Protein AF-A0A5B7V8S0-F1 (afdb_monomer_lite)

Structure (mmCIF, N/CA/C/O backbone):
data_AF-A0A5B7V8S0-F1
#
_entry.id   AF-A0A5B7V8S0-F1
#
loop_
_atom_site.group_PDB
_atom_site.id
_atom_site.type_symbol
_atom_site.label_atom_id
_atom_site.label_alt_id
_atom_site.label_comp_id
_atom_site.label_asym_id
_atom_site.label_entity_id
_atom_site.label_seq_id
_atom_site.pdbx_PDB_ins_code
_atom_site.Cartn_x
_atom_site.Cartn_y
_atom_site.Cartn_z
_atom_site.occupancy
_atom_site.B_iso_or_equiv
_atom_site.auth_seq_id
_atom_site.auth_comp_id
_atom_site.auth_asym_id
_atom_site.auth_atom_id
_atom_site.pdbx_PDB_model_num
ATOM 1 N N . MET A 1 1 ? 22.750 11.771 -12.618 1.00 36.94 1 MET A N 1
ATOM 2 C CA . MET A 1 1 ? 22.056 11.708 -11.315 1.00 36.94 1 MET A CA 1
ATOM 3 C C . MET A 1 1 ? 21.042 10.584 -11.388 1.00 36.94 1 MET A C 1
ATOM 5 O O . MET A 1 1 ? 20.046 10.703 -12.091 1.00 36.94 1 MET A O 1
ATOM 9 N N . THR A 1 2 ? 21.392 9.447 -10.797 1.00 40.62 2 THR A N 1
ATOM 10 C CA . THR A 1 2 ? 20.594 8.219 -10.709 1.00 40.62 2 THR A CA 1
ATOM 11 C C . THR A 1 2 ? 19.229 8.576 -10.125 1.00 40.62 2 THR A C 1
ATOM 13 O O . THR A 1 2 ? 19.171 9.136 -9.034 1.00 40.62 2 THR A O 1
ATOM 16 N N . ALA A 1 3 ? 18.140 8.347 -10.872 1.00 49.91 3 ALA A N 1
ATOM 17 C CA . ALA A 1 3 ? 16.822 8.442 -10.250 1.00 49.91 3 ALA A CA 1
ATOM 18 C C . ALA A 1 3 ? 16.777 7.393 -9.143 1.00 49.91 3 ALA A C 1
ATOM 20 O O . ALA A 1 3 ? 17.339 6.314 -9.360 1.00 49.91 3 ALA A O 1
ATOM 21 N N . PRO A 1 4 ? 16.177 7.709 -7.985 1.00 45.34 4 PRO A N 1
ATOM 22 C CA . PRO A 1 4 ? 15.970 6.707 -6.962 1.00 45.34 4 PRO A CA 1
ATOM 23 C C . PRO A 1 4 ? 15.326 5.503 -7.640 1.00 45.34 4 PRO A C 1
ATOM 25 O O . PRO A 1 4 ? 14.385 5.643 -8.425 1.00 45.34 4 PRO A O 1
ATOM 28 N N . ASP A 1 5 ? 15.912 4.339 -7.401 1.00 54.00 5 ASP A N 1
ATOM 29 C CA . ASP A 1 5 ? 15.228 3.071 -7.558 1.00 54.00 5 ASP A CA 1
ATOM 30 C C . ASP A 1 5 ? 14.064 3.146 -6.564 1.00 54.00 5 ASP A C 1
ATOM 32 O O . ASP A 1 5 ? 14.206 2.823 -5.387 1.00 54.00 5 ASP A O 1
ATOM 36 N N . THR A 1 6 ? 12.980 3.815 -6.968 1.00 59.91 6 THR A N 1
ATOM 37 C CA . THR A 1 6 ? 11.827 4.072 -6.113 1.00 59.91 6 THR A CA 1
ATOM 38 C C . THR A 1 6 ? 11.085 2.752 -6.028 1.00 59.91 6 THR A C 1
ATOM 40 O O . THR A 1 6 ? 10.093 2.539 -6.725 1.00 59.91 6 THR A O 1
ATOM 43 N N . ASP A 1 7 ? 11.625 1.821 -5.242 1.00 70.31 7 ASP A N 1
ATOM 44 C CA . ASP A 1 7 ? 10.914 0.604 -4.903 1.00 70.31 7 ASP A CA 1
ATOM 45 C C . ASP A 1 7 ? 9.655 1.056 -4.164 1.00 70.31 7 ASP A C 1
ATOM 47 O O . ASP A 1 7 ? 9.693 1.781 -3.166 1.00 70.31 7 ASP A O 1
ATOM 51 N N . ILE A 1 8 ? 8.515 0.746 -4.766 1.00 82.44 8 ILE A N 1
ATOM 52 C CA . ILE A 1 8 ? 7.223 1.106 -4.213 1.00 82.44 8 ILE A CA 1
ATOM 53 C C . ILE A 1 8 ? 7.027 0.197 -3.004 1.00 82.44 8 ILE A C 1
ATOM 55 O O . ILE A 1 8 ? 6.896 -1.011 -3.165 1.00 82.44 8 ILE A O 1
ATOM 59 N N . THR A 1 9 ? 7.066 0.767 -1.802 1.00 85.19 9 THR A N 1
ATOM 60 C CA . THR A 1 9 ? 6.944 0.028 -0.540 1.00 85.19 9 THR A CA 1
ATOM 61 C C . THR A 1 9 ? 5.539 0.135 0.046 1.00 85.19 9 THR A C 1
ATOM 63 O O . THR A 1 9 ? 4.753 1.013 -0.319 1.00 85.19 9 THR A O 1
ATOM 66 N N . GLU A 1 10 ? 5.230 -0.754 0.994 1.00 87.94 10 GLU A N 1
ATOM 67 C CA . GLU A 1 10 ? 3.972 -0.717 1.751 1.00 87.94 10 GLU A CA 1
ATOM 68 C C . GLU A 1 10 ? 3.777 0.640 2.444 1.00 87.94 10 GLU A C 1
ATOM 70 O O . GLU A 1 10 ? 2.702 1.226 2.350 1.00 87.94 10 GLU A O 1
ATOM 75 N N . ASP A 1 11 ? 4.833 1.165 3.072 1.00 88.12 11 ASP A N 1
ATOM 76 C CA . ASP A 1 11 ? 4.828 2.459 3.764 1.00 88.12 11 ASP A CA 1
ATOM 77 C C . ASP A 1 11 ? 4.473 3.618 2.829 1.00 88.12 11 ASP A C 1
ATOM 79 O O . ASP A 1 11 ? 3.608 4.427 3.159 1.00 88.12 11 ASP A O 1
ATOM 83 N N . LEU A 1 12 ? 5.069 3.664 1.629 1.00 87.69 12 LEU A N 1
ATOM 84 C CA . LEU A 1 12 ? 4.768 4.700 0.637 1.00 87.69 12 LEU A CA 1
ATOM 85 C C . LEU A 1 12 ? 3.287 4.681 0.248 1.00 87.69 12 LEU A C 1
ATOM 87 O O . LEU A 1 12 ? 2.638 5.722 0.165 1.00 87.69 12 LEU A O 1
ATOM 91 N N . ILE A 1 13 ? 2.741 3.492 0.002 1.00 88.12 13 ILE A N 1
ATOM 92 C CA . ILE A 1 13 ? 1.334 3.356 -0.370 1.00 88.12 13 ILE A CA 1
ATOM 93 C C . ILE A 1 13 ? 0.434 3.694 0.816 1.00 88.12 13 ILE A C 1
ATOM 95 O O . ILE A 1 13 ? -0.591 4.341 0.620 1.00 88.12 13 ILE A O 1
ATOM 99 N N . ARG A 1 14 ? 0.797 3.303 2.041 1.00 89.06 14 ARG A N 1
ATOM 100 C CA . ARG A 1 14 ? 0.025 3.627 3.243 1.00 89.06 14 ARG A CA 1
ATOM 101 C C . ARG A 1 14 ? 0.004 5.131 3.514 1.00 89.06 14 ARG A C 1
ATOM 103 O O . ARG A 1 14 ? -1.052 5.645 3.871 1.00 89.06 14 ARG A O 1
ATOM 110 N N . ASP A 1 15 ? 1.111 5.835 3.300 1.00 90.25 15 ASP A N 1
ATOM 111 C CA . ASP A 1 15 ? 1.177 7.294 3.429 1.00 90.25 15 ASP A CA 1
ATOM 112 C C . ASP A 1 15 ? 0.275 7.992 2.396 1.00 90.25 15 ASP A C 1
ATOM 114 O O . ASP A 1 15 ? -0.572 8.813 2.753 1.00 90.25 15 ASP A O 1
ATOM 118 N N . LEU A 1 16 ? 0.342 7.559 1.130 1.00 89.06 16 LEU A N 1
ATOM 119 C CA . LEU A 1 16 ? -0.544 8.043 0.064 1.00 89.06 16 LEU A CA 1
ATOM 120 C C . LEU A 1 16 ? -2.022 7.761 0.363 1.00 89.06 16 LEU A C 1
ATOM 122 O O . LEU A 1 16 ? -2.876 8.633 0.181 1.00 89.06 16 LEU A O 1
ATOM 126 N N . LEU A 1 17 ? -2.335 6.556 0.845 1.00 90.06 17 LEU A N 1
ATOM 127 C CA . LEU A 1 17 ? -3.683 6.208 1.281 1.00 90.06 17 LEU A CA 1
ATOM 128 C C . LEU A 1 17 ? -4.109 7.099 2.442 1.00 90.06 17 LEU A C 1
ATOM 130 O O . LEU A 1 17 ? -5.217 7.602 2.416 1.00 90.06 17 LEU A O 1
ATOM 134 N N . ARG A 1 18 ? -3.252 7.376 3.424 1.00 90.31 18 ARG A N 1
ATOM 135 C CA . ARG A 1 18 ? -3.611 8.232 4.559 1.00 90.31 18 ARG A CA 1
ATOM 136 C C . ARG A 1 18 ? -3.893 9.674 4.139 1.00 90.31 18 ARG A C 1
ATOM 138 O O . ARG A 1 18 ? -4.797 10.293 4.696 1.00 90.31 18 ARG A O 1
ATOM 145 N N . ALA A 1 19 ? -3.150 10.189 3.161 1.00 91.25 19 ALA A N 1
ATOM 146 C CA . ALA A 1 19 ? -3.308 11.548 2.655 1.00 91.25 19 ALA A CA 1
ATOM 147 C C . ALA A 1 19 ? -4.604 11.740 1.847 1.00 91.25 19 ALA A C 1
ATOM 149 O O . ALA A 1 19 ? -5.249 12.780 1.957 1.00 91.25 19 ALA A O 1
ATOM 150 N N . HIS A 1 20 ? -4.990 10.745 1.041 1.00 89.19 20 HIS A N 1
ATOM 151 C CA . HIS A 1 20 ? -6.150 10.845 0.147 1.00 89.19 20 HIS A CA 1
ATOM 152 C C . HIS A 1 20 ? -7.411 10.134 0.669 1.00 89.19 20 HIS A C 1
ATOM 154 O O . HIS A 1 20 ? -8.522 10.616 0.464 1.00 89.19 20 HIS A O 1
ATOM 160 N N . HIS A 1 21 ? -7.248 8.990 1.330 1.00 86.38 21 HIS A N 1
ATOM 161 C CA . HIS A 1 21 ? -8.305 8.072 1.767 1.00 86.38 21 HIS A CA 1
ATOM 162 C C . HIS A 1 21 ? -7.963 7.416 3.124 1.00 86.38 21 HIS A C 1
ATOM 164 O O . HIS A 1 21 ? -7.627 6.228 3.173 1.00 86.38 21 HIS A O 1
ATOM 170 N N . PRO A 1 22 ? -8.045 8.155 4.245 1.00 86.31 22 PRO A N 1
ATOM 171 C CA . PRO A 1 22 ? -7.639 7.649 5.558 1.00 86.31 22 PRO A CA 1
ATOM 172 C C . PRO A 1 22 ? -8.382 6.371 5.984 1.00 86.31 22 PRO A C 1
ATOM 174 O O . PRO A 1 22 ? -7.763 5.491 6.573 1.00 86.31 22 PRO A O 1
ATOM 177 N N . ASP A 1 23 ? -9.650 6.198 5.595 1.00 86.00 23 ASP A N 1
ATOM 178 C CA . ASP A 1 23 ? -10.442 4.977 5.844 1.00 86.00 23 ASP A CA 1
ATOM 179 C C . ASP A 1 23 ? -9.862 3.706 5.197 1.00 86.00 23 ASP A C 1
ATOM 181 O O . ASP A 1 23 ? -10.187 2.577 5.574 1.00 86.00 23 ASP A O 1
ATOM 185 N N . LEU A 1 24 ? -9.023 3.880 4.177 1.00 85.75 24 LEU A N 1
ATOM 186 C CA . LEU A 1 24 ? -8.355 2.801 3.464 1.00 85.75 24 LEU A CA 1
ATOM 187 C C . LEU A 1 24 ? -6.967 2.505 4.041 1.00 85.75 24 LEU A C 1
ATOM 189 O O . LEU A 1 24 ? -6.521 1.368 3.948 1.00 85.75 24 LEU A O 1
ATOM 193 N N . ALA A 1 25 ? -6.303 3.476 4.671 1.00 86.62 25 ALA A N 1
ATOM 194 C CA . ALA A 1 25 ? -4.929 3.337 5.164 1.00 86.62 25 ALA A CA 1
ATOM 195 C C . ALA A 1 25 ? -4.774 2.333 6.325 1.00 86.62 25 ALA A C 1
ATOM 197 O O . ALA A 1 25 ? -3.704 1.737 6.492 1.00 86.62 25 ALA A O 1
ATOM 198 N N . ASP A 1 26 ? -5.843 2.120 7.097 1.00 85.38 26 ASP A N 1
ATOM 199 C CA . ASP A 1 26 ? -5.898 1.143 8.196 1.00 85.38 26 ASP A CA 1
ATOM 200 C C . ASP A 1 26 ? -6.114 -0.304 7.717 1.00 85.38 26 ASP A C 1
ATOM 202 O O . ASP A 1 26 ? -5.964 -1.257 8.484 1.00 85.38 26 ASP A O 1
ATOM 206 N N . ARG A 1 27 ? -6.442 -0.513 6.435 1.00 88.88 27 ARG A N 1
ATOM 207 C CA . ARG A 1 27 ? -6.646 -1.862 5.892 1.00 88.88 27 ARG A CA 1
ATOM 208 C C . ARG A 1 27 ? -5.309 -2.590 5.700 1.00 88.88 27 ARG A C 1
ATOM 210 O O . ARG A 1 27 ? -4.284 -1.954 5.441 1.00 88.88 27 ARG A O 1
ATOM 217 N N . PRO A 1 28 ? -5.293 -3.934 5.785 1.00 88.25 28 PRO A N 1
ATOM 218 C CA . PRO A 1 28 ? -4.078 -4.700 5.548 1.00 88.25 28 PRO A CA 1
ATOM 219 C C . PRO A 1 28 ? -3.646 -4.541 4.089 1.00 88.25 28 PRO A C 1
ATOM 221 O O . PRO A 1 28 ? -4.402 -4.858 3.172 1.00 88.25 28 PRO A O 1
ATOM 224 N N . LEU A 1 29 ? -2.426 -4.056 3.881 1.00 88.81 29 LEU A N 1
ATOM 225 C CA . LEU A 1 29 ? -1.836 -3.860 2.565 1.00 88.81 29 LEU A CA 1
ATOM 226 C C . LEU A 1 29 ? -0.817 -4.975 2.311 1.00 88.81 29 LEU A C 1
ATOM 228 O O . LEU A 1 29 ? -0.004 -5.276 3.174 1.00 88.81 29 LEU A O 1
ATOM 232 N N . LYS A 1 30 ? -0.882 -5.636 1.154 1.00 89.44 30 LYS A N 1
ATOM 233 C CA . LYS A 1 30 ? 0.054 -6.711 0.787 1.00 89.44 30 LYS A CA 1
ATOM 234 C C . LYS A 1 30 ? 0.423 -6.632 -0.681 1.00 89.44 30 LYS A C 1
ATOM 236 O O . LYS A 1 30 ? -0.438 -6.380 -1.522 1.00 89.44 30 LYS A O 1
ATOM 241 N N . LEU A 1 31 ? 1.682 -6.908 -1.013 1.00 87.88 31 LEU A N 1
ATOM 242 C CA . LEU A 1 31 ? 2.102 -7.000 -2.409 1.00 87.88 31 LEU A CA 1
ATOM 243 C C . LEU A 1 31 ? 1.369 -8.171 -3.079 1.00 87.88 31 LEU A C 1
ATOM 245 O O . LEU A 1 31 ? 1.531 -9.323 -2.684 1.00 87.88 31 LEU A O 1
ATOM 249 N N . GLY A 1 32 ? 0.534 -7.865 -4.072 1.00 87.25 32 GLY A N 1
ATOM 250 C CA . GLY A 1 32 ? -0.259 -8.861 -4.789 1.00 87.25 32 GLY A CA 1
ATOM 251 C C . GLY A 1 32 ? 0.465 -9.395 -6.016 1.00 87.25 32 GLY A C 1
ATOM 252 O O . GLY A 1 32 ? 0.584 -10.603 -6.192 1.00 87.25 32 GLY A O 1
ATOM 253 N N . ALA A 1 33 ? 0.947 -8.492 -6.870 1.00 85.06 33 ALA A N 1
ATOM 254 C CA . ALA A 1 33 ? 1.676 -8.843 -8.082 1.00 85.06 33 ALA A CA 1
ATOM 255 C C . ALA A 1 33 ? 2.605 -7.703 -8.507 1.00 85.06 33 ALA A C 1
ATOM 257 O O . ALA A 1 33 ? 2.228 -6.537 -8.465 1.00 85.06 33 ALA A O 1
ATOM 258 N N . ARG A 1 34 ? 3.805 -8.029 -8.987 1.00 83.94 34 ARG A N 1
ATOM 259 C CA . ARG A 1 34 ? 4.716 -7.065 -9.618 1.00 83.94 34 ARG A CA 1
ATOM 260 C C . ARG A 1 34 ? 4.725 -7.359 -11.120 1.00 83.94 34 ARG A C 1
ATOM 262 O O . ARG A 1 34 ? 5.298 -8.351 -11.553 1.00 83.94 34 ARG A O 1
ATOM 269 N N . GLY A 1 35 ? 3.993 -6.558 -11.891 1.00 78.38 35 GLY A N 1
ATOM 270 C CA . GLY A 1 35 ? 3.966 -6.624 -13.355 1.00 78.38 35 GLY A CA 1
ATOM 271 C C . GLY A 1 35 ? 5.209 -5.982 -13.969 1.00 78.38 35 GLY A C 1
ATOM 272 O O . GLY A 1 35 ? 6.137 -5.642 -13.254 1.00 78.38 35 GLY A O 1
ATOM 273 N N . TRP A 1 36 ? 5.244 -5.790 -15.287 1.00 74.88 36 TRP A N 1
ATOM 274 C CA . TRP A 1 36 ? 6.427 -5.221 -15.957 1.00 74.88 36 TRP A CA 1
ATOM 275 C C . TRP A 1 36 ? 6.512 -3.688 -15.868 1.00 74.88 36 TRP A C 1
ATOM 277 O O . TRP A 1 36 ? 7.599 -3.133 -15.809 1.00 74.88 36 TRP A O 1
ATOM 287 N N . ASP A 1 37 ? 5.352 -3.030 -15.828 1.00 79.81 37 ASP A N 1
ATOM 288 C CA . ASP A 1 37 ? 5.213 -1.564 -15.753 1.00 79.81 37 ASP A CA 1
ATOM 289 C C . ASP A 1 37 ? 4.311 -1.126 -14.582 1.00 79.81 37 ASP A C 1
ATOM 291 O O . ASP A 1 37 ? 4.199 0.044 -14.237 1.00 79.81 37 ASP A O 1
ATOM 295 N N . ASN A 1 38 ? 3.628 -2.083 -13.943 1.00 84.88 38 ASN A N 1
ATOM 296 C CA . ASN A 1 38 ? 2.696 -1.812 -12.852 1.00 84.88 38 ASN A CA 1
ATOM 297 C C . ASN A 1 38 ? 2.894 -2.785 -11.696 1.00 84.88 38 ASN A C 1
ATOM 299 O O . ASN A 1 38 ? 2.990 -3.993 -11.900 1.00 84.88 38 ASN A O 1
ATOM 303 N N . GLN A 1 39 ? 2.939 -2.246 -10.486 1.00 88.75 39 GLN A N 1
ATOM 304 C CA . GLN A 1 39 ? 2.978 -2.997 -9.249 1.00 88.75 39 GLN A CA 1
ATOM 305 C C . GLN A 1 39 ? 1.598 -2.923 -8.607 1.00 88.75 39 GLN A C 1
ATOM 307 O O . GLN A 1 39 ? 1.030 -1.848 -8.434 1.00 88.75 39 GLN A O 1
ATOM 312 N N . VAL A 1 40 ? 1.031 -4.081 -8.300 1.00 89.81 40 VAL A N 1
ATOM 313 C CA . VAL A 1 40 ? -0.313 -4.229 -7.756 1.00 89.81 40 VAL A CA 1
ATOM 314 C C . VAL A 1 40 ? -0.217 -4.662 -6.306 1.00 89.81 40 VAL A C 1
ATOM 316 O O . VAL A 1 40 ? 0.363 -5.701 -5.983 1.00 89.81 40 VAL A O 1
ATOM 319 N N . TRP A 1 41 ? -0.848 -3.885 -5.443 1.00 90.50 41 TRP A N 1
ATOM 320 C CA . TRP A 1 41 ? -0.977 -4.152 -4.023 1.00 90.50 41 TRP A CA 1
ATOM 321 C C . TRP A 1 41 ? -2.425 -4.442 -3.689 1.00 90.50 41 TRP A C 1
ATOM 323 O O . TRP A 1 41 ? -3.328 -3.787 -4.194 1.00 90.50 41 TRP A O 1
ATOM 333 N N . ARG A 1 42 ? -2.660 -5.442 -2.853 1.00 91.25 42 ARG A N 1
ATOM 334 C CA . ARG A 1 42 ? -3.985 -5.782 -2.347 1.00 91.25 42 ARG A CA 1
ATOM 335 C C . ARG A 1 42 ? -4.217 -5.016 -1.065 1.00 91.25 42 ARG A C 1
ATOM 337 O O . ARG A 1 42 ? -3.375 -5.061 -0.172 1.00 91.25 42 ARG A O 1
ATOM 344 N N . LEU A 1 43 ? -5.340 -4.323 -1.007 1.00 90.56 43 LEU A N 1
ATOM 345 C CA . LEU A 1 43 ? -5.762 -3.535 0.129 1.00 90.56 43 LEU A CA 1
ATOM 346 C C . LEU A 1 43 ? -7.025 -4.167 0.717 1.00 90.56 43 LEU A C 1
ATOM 348 O O . LEU A 1 43 ? -8.123 -4.017 0.181 1.00 90.56 43 LEU A O 1
ATOM 352 N N . GLY A 1 44 ? -6.866 -4.880 1.826 1.00 88.25 44 GLY A N 1
ATOM 353 C CA . GLY A 1 44 ? -7.907 -5.778 2.311 1.00 88.25 44 GLY A CA 1
ATOM 354 C C . GLY A 1 44 ? -8.182 -6.908 1.320 1.00 88.25 44 GLY A C 1
ATOM 355 O O . GLY A 1 44 ? -7.325 -7.277 0.512 1.00 88.25 44 GLY A O 1
ATOM 356 N N . ASP A 1 45 ? -9.399 -7.434 1.384 1.00 84.50 45 ASP A N 1
ATOM 357 C CA . ASP A 1 45 ? -9.863 -8.508 0.505 1.00 84.50 45 ASP A CA 1
ATOM 358 C C . ASP A 1 45 ? -10.556 -7.990 -0.766 1.00 84.50 45 ASP A C 1
ATOM 360 O O . ASP A 1 45 ? -10.603 -8.698 -1.771 1.00 84.50 45 ASP A O 1
ATOM 364 N N . ASP A 1 46 ? -11.022 -6.736 -0.762 1.00 85.75 46 ASP A N 1
ATOM 365 C C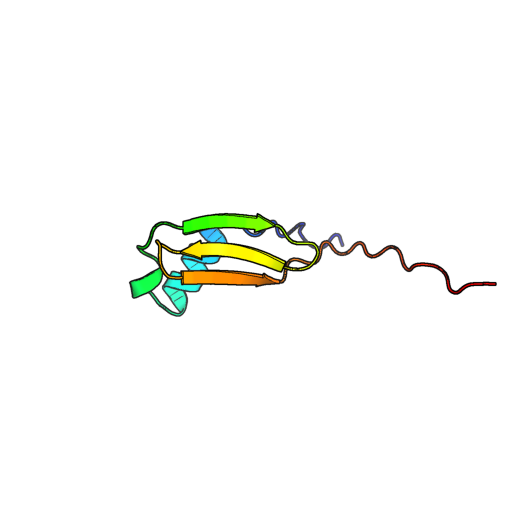A . ASP A 1 46 ? -11.880 -6.196 -1.826 1.00 85.75 46 ASP A CA 1
ATOM 366 C C . ASP A 1 46 ? -11.168 -5.256 -2.812 1.00 85.75 46 ASP A C 1
ATOM 368 O O . ASP A 1 46 ? -11.649 -5.060 -3.929 1.00 85.75 46 ASP A O 1
ATOM 372 N N . LEU A 1 47 ? -10.044 -4.636 -2.426 1.00 88.88 47 LEU A N 1
ATOM 373 C CA . LEU A 1 47 ? -9.431 -3.546 -3.195 1.00 88.88 47 LEU A CA 1
ATOM 374 C C . LEU A 1 47 ? -8.021 -3.884 -3.684 1.00 88.88 47 LEU A C 1
ATOM 376 O O . LEU A 1 47 ? -7.264 -4.626 -3.057 1.00 88.88 47 LEU A O 1
ATOM 380 N N . ALA A 1 48 ? -7.647 -3.287 -4.817 1.00 89.88 48 ALA A N 1
ATOM 381 C CA . ALA A 1 48 ? -6.308 -3.381 -5.381 1.00 89.88 48 ALA A CA 1
ATOM 382 C C . ALA A 1 48 ? -5.782 -1.990 -5.762 1.00 89.88 48 ALA A C 1
ATOM 384 O O . ALA A 1 48 ? -6.395 -1.276 -6.554 1.00 89.88 48 ALA A O 1
ATOM 385 N N . VAL A 1 49 ? -4.624 -1.620 -5.222 1.00 88.25 49 VAL A N 1
ATOM 386 C CA . VAL A 1 49 ? -3.885 -0.404 -5.557 1.00 88.25 49 VAL A CA 1
ATOM 387 C C . VAL A 1 49 ? -2.917 -0.733 -6.685 1.00 88.25 49 VAL A C 1
ATOM 389 O O . VAL A 1 49 ? -2.054 -1.600 -6.550 1.00 88.25 49 VAL A O 1
ATOM 392 N N . ARG A 1 50 ?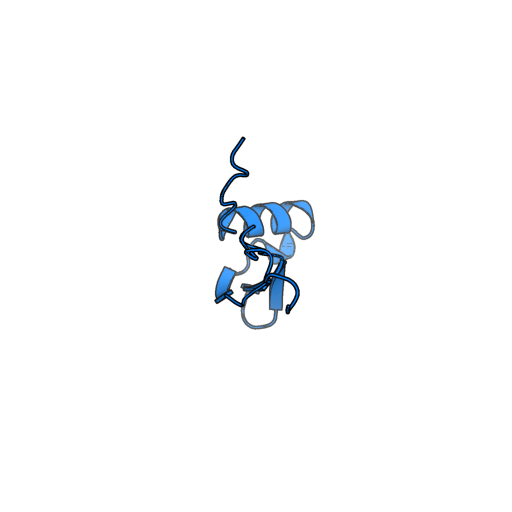 -3.058 -0.051 -7.820 1.00 88.62 50 ARG A N 1
ATOM 393 C CA . ARG A 1 50 ? -2.141 -0.178 -8.954 1.00 88.62 50 ARG A CA 1
ATOM 394 C C . ARG A 1 50 ? -1.222 1.024 -8.973 1.00 88.62 50 ARG A C 1
ATOM 396 O O . ARG A 1 50 ? -1.677 2.140 -9.193 1.00 88.62 50 ARG A O 1
ATOM 403 N N . MET A 1 51 ? 0.059 0.767 -8.782 1.00 86.19 51 MET A N 1
ATOM 404 C CA . MET A 1 51 ? 1.088 1.782 -8.849 1.00 86.19 51 MET A CA 1
ATOM 405 C C . MET A 1 51 ? 1.902 1.597 -10.130 1.00 86.19 51 MET A C 1
ATOM 407 O O . MET A 1 51 ? 2.388 0.487 -10.371 1.00 86.19 51 MET A O 1
ATOM 411 N N . PRO A 1 52 ? 2.068 2.642 -10.952 1.00 80.94 52 PRO A N 1
ATOM 412 C CA . PRO A 1 52 ? 2.993 2.581 -12.072 1.00 80.94 52 PRO A CA 1
ATOM 413 C C . PRO A 1 52 ? 4.414 2.422 -11.524 1.00 80.94 52 PRO A C 1
ATOM 415 O O . PRO A 1 52 ? 4.902 3.279 -10.790 1.00 80.94 52 PRO A O 1
ATOM 418 N N . TRP A 1 53 ? 5.065 1.308 -11.861 1.00 74.62 53 TRP A N 1
ATOM 419 C CA . TRP A 1 53 ? 6.480 1.080 -11.585 1.00 74.62 53 TRP A CA 1
ATOM 420 C C . TRP A 1 53 ? 7.159 0.781 -12.922 1.00 74.62 53 TRP A C 1
ATOM 422 O O . TRP A 1 53 ? 7.047 -0.295 -13.495 1.00 74.62 53 TRP A O 1
ATOM 432 N N . ALA A 1 54 ? 7.850 1.771 -13.460 1.00 6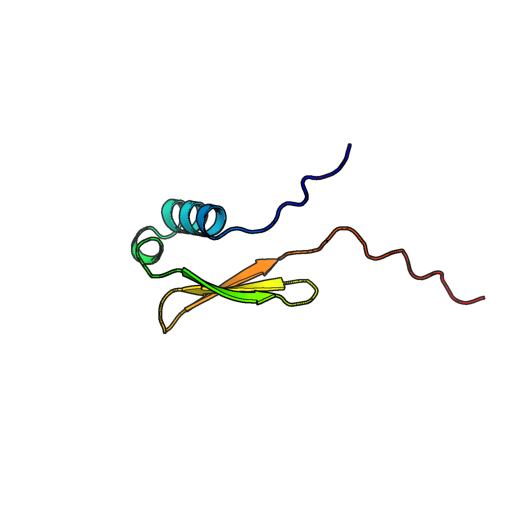5.19 54 ALA A N 1
ATOM 433 C CA . ALA A 1 54 ? 8.747 1.548 -14.573 1.00 65.19 54 ALA A CA 1
ATOM 434 C C . ALA A 1 54 ? 10.156 1.621 -14.003 1.00 65.19 54 ALA A C 1
ATOM 436 O O . ALA A 1 54 ? 10.651 2.709 -13.695 1.00 65.19 54 ALA A O 1
ATOM 437 N N . THR A 1 55 ? 10.827 0.474 -13.871 1.00 53.31 55 THR A N 1
ATOM 438 C CA . THR A 1 55 ? 12.289 0.491 -13.850 1.00 53.31 55 THR A CA 1
ATOM 439 C C . THR A 1 55 ? 12.700 1.233 -15.115 1.00 53.31 55 THR A C 1
ATOM 441 O O . THR A 1 55 ? 12.290 0.856 -16.216 1.00 53.31 55 THR A O 1
ATOM 444 N N . ARG A 1 56 ? 13.440 2.336 -14.983 1.00 55.34 56 ARG A N 1
ATOM 445 C CA . ARG A 1 56 ? 13.897 3.149 -16.117 1.00 55.34 56 ARG A CA 1
ATOM 446 C C . ARG A 1 56 ? 15.002 2.428 -16.895 1.00 55.34 56 ARG A C 1
ATOM 448 O O . ARG A 1 56 ? 16.114 2.924 -17.036 1.00 55.34 56 ARG A O 1
ATOM 455 N N . THR A 1 57 ? 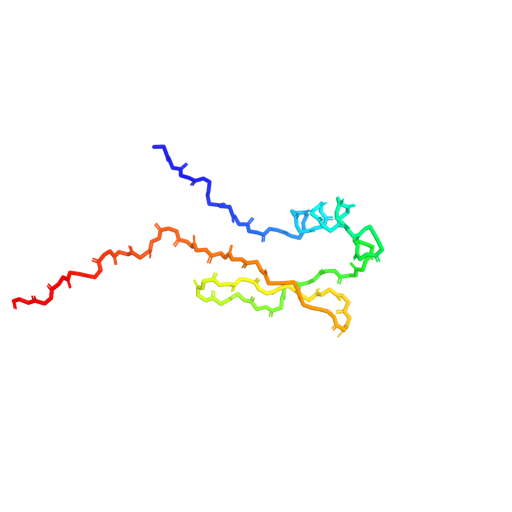14.668 1.257 -17.412 1.00 50.47 57 THR A N 1
ATOM 456 C CA . THR A 1 57 ? 15.505 0.428 -18.262 1.00 50.47 57 THR A CA 1
ATOM 457 C C . THR A 1 57 ? 14.597 -0.352 -19.209 1.00 50.47 57 THR A C 1
ATOM 459 O O . THR A 1 57 ? 14.563 -1.576 -19.227 1.00 50.47 57 THR A O 1
ATOM 462 N N . ARG A 1 58 ? 13.885 0.365 -20.085 1.00 48.56 58 ARG A N 1
ATOM 463 C CA . ARG A 1 58 ? 13.887 -0.094 -21.475 1.00 48.56 58 ARG A CA 1
ATOM 464 C C . ARG A 1 58 ? 15.281 0.249 -22.003 1.00 48.56 58 ARG A C 1
ATOM 466 O O . ARG A 1 58 ? 15.522 1.438 -22.219 1.00 48.56 58 ARG A O 1
ATOM 473 N N . PRO A 1 59 ? 16.223 -0.700 -22.193 1.00 51.91 59 PRO A N 1
ATOM 474 C CA . PRO A 1 59 ? 17.258 -0.437 -23.178 1.00 51.91 59 PRO A CA 1
ATOM 475 C C . PRO A 1 59 ? 16.493 -0.140 -24.464 1.00 51.91 59 PRO A C 1
ATOM 477 O O . PRO A 1 59 ? 15.603 -0.906 -24.839 1.00 51.91 59 PRO A O 1
ATOM 480 N N . SER A 1 60 ? 16.737 1.028 -25.054 1.00 58.31 60 SER A N 1
ATOM 481 C CA . SER A 1 60 ? 16.229 1.355 -26.379 1.00 58.31 60 SER A CA 1
ATOM 482 C C . SER A 1 60 ? 16.533 0.158 -27.273 1.00 58.31 60 SER A C 1
ATOM 484 O O . SER A 1 60 ? 17.694 -0.077 -27.599 1.00 58.31 60 SER A O 1
ATOM 486 N N . ALA A 1 61 ? 15.522 -0.651 -27.591 1.00 53.25 61 ALA A N 1
ATOM 487 C CA . ALA A 1 61 ? 15.670 -1.680 -28.597 1.00 53.25 61 ALA A CA 1
ATOM 488 C C . ALA A 1 61 ? 16.042 -0.929 -29.877 1.00 53.25 61 ALA A C 1
ATOM 490 O O . ALA A 1 61 ? 15.300 -0.037 -30.297 1.00 53.25 61 ALA A O 1
ATOM 491 N N . SER A 1 62 ? 17.240 -1.197 -30.402 1.00 56.72 62 SER A N 1
ATOM 492 C CA . SER A 1 62 ? 17.719 -0.638 -31.666 1.00 56.72 62 SER A CA 1
ATOM 493 C C . SER A 1 62 ? 16.621 -0.701 -32.729 1.00 56.72 62 SER A C 1
ATOM 495 O O . SER A 1 62 ? 15.935 -1.726 -32.809 1.00 56.72 62 SER A O 1
ATOM 497 N N . PRO A 1 63 ? 16.457 0.330 -33.577 1.00 57.44 63 PRO A N 1
ATOM 498 C CA . PRO A 1 63 ? 15.704 0.139 -34.808 1.00 57.44 63 PRO A CA 1
ATOM 499 C C . PRO A 1 63 ? 16.392 -0.957 -35.655 1.00 57.44 63 PRO A C 1
ATOM 501 O O . PRO A 1 63 ? 17.624 -1.057 -35.617 1.00 57.44 63 PRO A O 1
ATOM 504 N N . PRO A 1 64 ? 15.624 -1.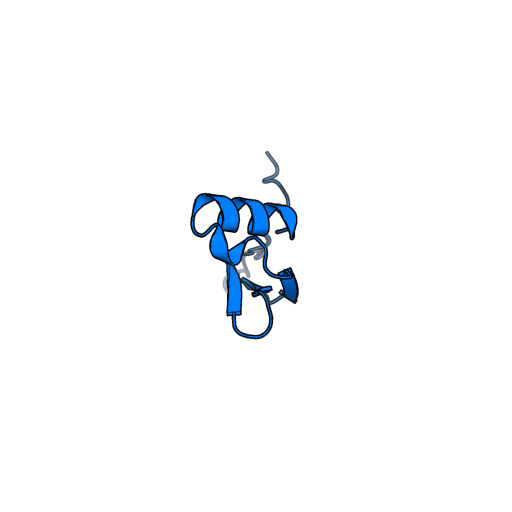8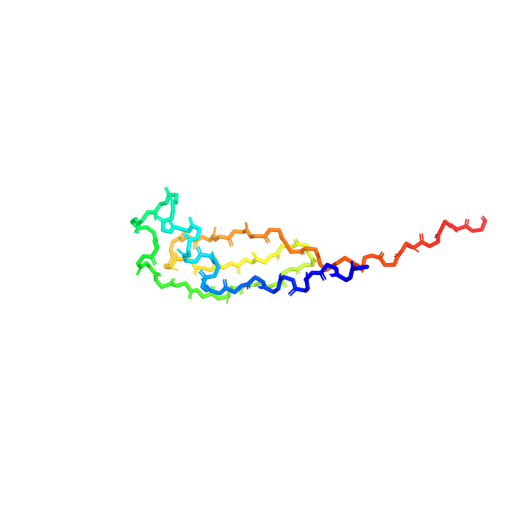19 -36.352 1.00 56.38 64 PRO A N 1
ATOM 505 C CA . PRO A 1 64 ? 16.183 -2.871 -37.206 1.00 56.38 64 PRO A CA 1
ATOM 506 C C . PRO A 1 64 ? 16.976 -2.253 -38.380 1.00 56.38 64 PRO A C 1
ATOM 508 O O . PRO A 1 64 ? 16.785 -1.064 -38.646 1.00 56.38 64 PRO A O 1
ATOM 511 N N . PRO A 1 65 ? 17.885 -3.022 -39.022 1.00 63.78 65 PRO A N 1
ATOM 512 C CA . PRO A 1 65 ? 18.870 -2.503 -39.979 1.00 63.78 65 PRO A CA 1
ATOM 513 C C . PRO A 1 65 ? 18.263 -1.774 -41.180 1.00 63.78 65 PRO A C 1
ATOM 515 O O . PRO A 1 65 ? 17.155 -2.163 -41.617 1.00 63.78 65 PRO A O 1
#

Radius of gyration: 15.22 Å; chains: 1; bounding box: 34×21×48 Å

Foldseek 3Di:
DDDPLPPPDLVNVLVVCCVPPVVQSPFDWAFDDDDAQWTWIDRHPPDIDIDGRHPPDPPPPDDDD

Sequence (65 aa):
MTAPDTDITEDLIRDLLRAHHPDLADRPLKLGARGWDNQVWRLGDDLAVRMPWATRTRPSASPPP

Secondary structure (DSSP, 8-state):
-PPP-----HHHHHHHHHHH-HHHHTS-EEEEEE-SSEEEEEETTTEEEEEE---S---------

pLDDT: mean 77.18, std 15.77, range [36.94, 91.25]